Protein AF-G3C6K4-F1 (afdb_monomer)

Radius of gyration: 15.8 Å; Cα contacts (8 Å, |Δi|>4): 71; chains: 1; bounding box: 34×26×40 Å

Sequence (96 aa):
FLVWCNEEDHLRIISMQMGGDLGQVFRRLASAVSDIEKRVPFSHHDRLGFLTFCPTNLGTTVRASVHIKLPKLAANREKLEEVASKYSLQVRGTRG

Secondary structure (DSSP, 8-state):
-EEEESSSSSEEEE---SSS-HHHHHHHHHHHHHHHHTTSPPPEETTTEE--SSGGG-BT----------HHHHTSHHHHHHHHHHTT-----TT-

Organism: NCBI:txid941199

Solvent-accessible surface area (backbone atoms only — not comparable to full-atom values): 6226 Å² total; per-residue (Å²): 111,52,71,49,71,68,69,86,39,70,66,49,84,43,54,70,74,89,80,83,63,57,68,63,34,48,52,56,37,54,54,50,51,60,6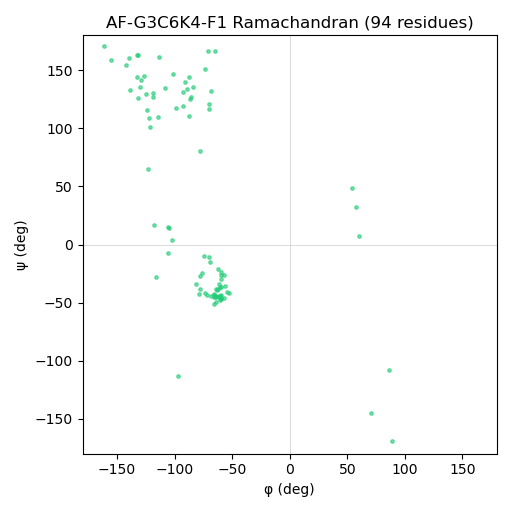3,44,52,78,77,45,89,76,62,68,41,97,90,48,33,37,69,52,74,52,81,91,41,40,36,82,59,76,80,89,83,81,95,77,90,51,74,80,52,56,74,40,60,66,58,38,47,56,58,32,48,78,71,79,43,84,88,74,59,101,85,103

Structure (mmCIF, N/CA/C/O backbone):
data_AF-G3C6K4-F1
#
_entry.id   AF-G3C6K4-F1
#
loop_
_atom_site.group_PDB
_atom_site.id
_atom_site.type_symbol
_atom_site.label_atom_id
_atom_site.label_alt_id
_atom_site.label_comp_id
_atom_site.label_asym_id
_atom_site.label_entity_id
_atom_site.label_seq_id
_atom_site.pdbx_PDB_ins_code
_atom_site.Cartn_x
_atom_site.Cartn_y
_atom_site.Cartn_z
_atom_site.occupancy
_atom_site.B_iso_or_equiv
_atom_site.auth_seq_id
_atom_site.auth_comp_id
_atom_site.auth_asym_id
_atom_site.auth_atom_id
_atom_site.pdbx_PDB_model_num
ATOM 1 N N . PHE A 1 1 ? -6.627 -12.630 -0.018 1.00 94.75 1 PHE A N 1
ATOM 2 C CA . PHE A 1 1 ? -6.689 -11.842 1.228 1.00 94.75 1 PHE A CA 1
ATOM 3 C C . PHE A 1 1 ? -5.908 -12.612 2.269 1.00 94.75 1 PHE A C 1
ATOM 5 O O . PHE A 1 1 ? -6.081 -13.823 2.321 1.00 94.75 1 PHE A O 1
ATOM 12 N N . LEU A 1 2 ? -5.008 -11.954 2.992 1.00 97.62 2 LEU A N 1
ATOM 13 C CA . LEU A 1 2 ? -4.110 -12.589 3.953 1.00 97.62 2 LEU A CA 1
ATOM 14 C C . LEU A 1 2 ? -3.947 -11.674 5.166 1.00 97.62 2 LEU A C 1
ATOM 16 O 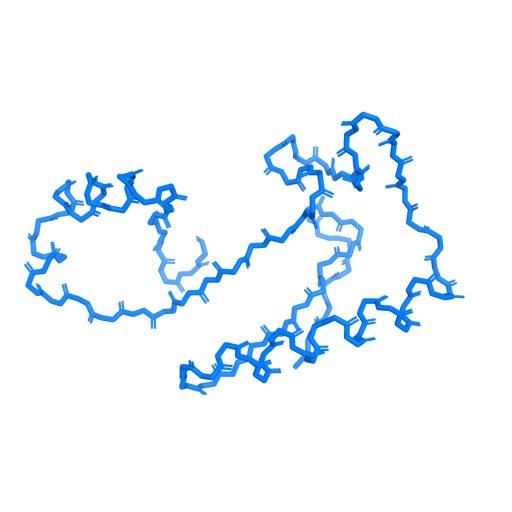O . LEU A 1 2 ? -4.070 -10.456 5.037 1.00 97.62 2 LEU A O 1
ATOM 20 N N . VAL A 1 3 ? -3.634 -12.262 6.315 1.00 97.94 3 VAL A N 1
ATOM 21 C CA . VAL A 1 3 ? -3.237 -11.528 7.516 1.00 97.94 3 VAL A CA 1
ATOM 22 C C . VAL A 1 3 ? -1.984 -12.192 8.069 1.00 97.94 3 VAL A C 1
ATOM 24 O O . VAL A 1 3 ? -1.981 -13.405 8.268 1.00 97.94 3 VAL A O 1
ATOM 27 N N . TRP A 1 4 ? -0.916 -11.425 8.273 1.00 98.19 4 TRP A N 1
ATOM 28 C CA . TRP A 1 4 ? 0.220 -11.877 9.080 1.00 98.19 4 TRP A CA 1
ATOM 29 C C . TRP A 1 4 ? -0.003 -11.457 10.524 1.00 98.19 4 TRP A C 1
ATOM 31 O O . TRP A 1 4 ? -0.465 -10.341 10.766 1.00 98.19 4 TRP A O 1
ATOM 41 N N . CYS A 1 5 ? 0.332 -12.340 11.459 1.00 98.00 5 CYS A N 1
ATOM 42 C CA . CYS A 1 5 ? 0.164 -12.113 12.888 1.00 98.00 5 CYS A CA 1
ATOM 43 C C . CYS A 1 5 ? 1.529 -12.156 13.573 1.00 98.00 5 CYS A C 1
ATOM 45 O O . CYS A 1 5 ? 2.258 -13.129 13.385 1.00 98.00 5 CYS A O 1
ATOM 47 N N . ASN A 1 6 ? 1.825 -11.148 14.397 1.00 97.75 6 ASN A N 1
ATOM 48 C CA . ASN A 1 6 ? 3.044 -11.051 15.210 1.00 97.75 6 ASN A CA 1
ATOM 49 C C . ASN A 1 6 ? 4.349 -11.200 14.407 1.00 97.75 6 ASN A C 1
ATOM 51 O O . ASN A 1 6 ? 5.227 -11.978 14.776 1.00 97.75 6 ASN A O 1
ATOM 55 N N . GLU A 1 7 ? 4.454 -10.466 13.299 1.00 96.88 7 GLU A N 1
ATOM 56 C CA . GLU A 1 7 ? 5.711 -10.323 12.556 1.00 96.88 7 GLU A CA 1
ATOM 57 C C . GLU A 1 7 ? 6.395 -9.013 12.992 1.00 96.88 7 GLU A C 1
ATOM 59 O O . GLU A 1 7 ? 6.783 -8.909 14.151 1.00 96.88 7 GLU A O 1
ATOM 64 N N . GLU A 1 8 ? 6.517 -7.997 12.136 1.00 97.38 8 GLU A N 1
ATOM 65 C CA . GLU A 1 8 ? 7.024 -6.672 12.525 1.00 97.38 8 GLU A CA 1
ATOM 66 C C . GLU A 1 8 ? 5.983 -5.891 13.342 1.00 97.38 8 GLU A C 1
ATOM 68 O O . GLU A 1 8 ? 6.307 -5.244 14.334 1.00 97.38 8 GLU A O 1
ATOM 73 N N . ASP A 1 9 ? 4.720 -5.974 12.922 1.00 98.25 9 ASP A N 1
ATOM 74 C CA . ASP A 1 9 ? 3.561 -5.396 13.596 1.00 98.25 9 ASP A CA 1
ATOM 75 C C . ASP A 1 9 ? 2.646 -6.524 14.102 1.00 98.25 9 ASP A C 1
ATOM 77 O O . ASP A 1 9 ? 2.691 -7.658 13.608 1.00 98.25 9 ASP A O 1
ATOM 81 N N . HIS A 1 10 ? 1.760 -6.214 15.055 1.00 98.25 10 HIS A N 1
ATOM 82 C CA . HIS A 1 10 ? 0.794 -7.193 15.574 1.00 98.25 10 HIS A CA 1
ATOM 83 C C . HIS A 1 10 ? -0.044 -7.824 14.452 1.00 98.25 10 HIS A C 1
ATOM 85 O O . HIS A 1 10 ? -0.275 -9.034 14.460 1.00 98.25 10 HIS A O 1
ATOM 91 N N . LEU A 1 11 ? -0.474 -7.013 13.477 1.00 98.12 11 LEU A N 1
ATOM 92 C CA . LEU A 1 11 ? -1.226 -7.455 12.307 1.00 98.12 11 LEU A CA 1
ATOM 93 C C . LEU A 1 11 ? -0.745 -6.735 11.044 1.00 98.12 11 LEU A C 1
ATOM 95 O O . LEU A 1 11 ? -0.689 -5.507 11.008 1.00 98.12 11 LEU A O 1
ATOM 99 N N . ARG A 1 12 ? -0.514 -7.490 9.964 1.00 98.31 12 ARG A N 1
ATOM 100 C CA . ARG A 1 12 ? -0.462 -6.943 8.597 1.00 98.31 12 ARG A CA 1
ATOM 101 C C . ARG A 1 12 ? -1.618 -7.487 7.773 1.00 98.31 12 ARG A C 1
ATOM 103 O O . ARG A 1 12 ? -1.628 -8.662 7.417 1.00 98.31 12 ARG A O 1
ATOM 110 N N . ILE A 1 13 ? -2.581 -6.624 7.455 1.00 98.25 13 ILE A N 1
ATOM 111 C CA . ILE A 1 13 ? -3.782 -6.972 6.684 1.00 98.25 13 ILE A CA 1
ATOM 112 C C . ILE A 1 13 ? -3.515 -6.703 5.201 1.00 98.25 13 ILE A C 1
ATOM 114 O O . ILE A 1 13 ? -3.234 -5.575 4.804 1.00 98.25 13 ILE A O 1
ATOM 118 N N . ILE A 1 14 ? -3.587 -7.744 4.368 1.00 98.62 14 ILE A N 1
ATOM 119 C CA . ILE A 1 14 ? -3.108 -7.703 2.984 1.00 98.62 14 ILE A CA 1
ATOM 120 C C . ILE A 1 14 ? -4.215 -8.109 2.003 1.00 98.62 14 ILE A C 1
ATOM 122 O O . ILE A 1 14 ? -4.829 -9.180 2.080 1.00 98.62 14 ILE A O 1
ATOM 126 N N . SER A 1 15 ? -4.411 -7.269 0.988 1.00 98.50 15 SER A N 1
ATOM 127 C CA . SER A 1 15 ? -5.232 -7.555 -0.187 1.00 98.50 15 SER A CA 1
ATOM 128 C C . SER A 1 15 ? -4.353 -7.500 -1.431 1.00 98.50 15 SER A C 1
ATOM 130 O O . SER A 1 15 ? -3.670 -6.510 -1.662 1.00 98.50 15 SER A O 1
ATOM 132 N N . MET A 1 16 ? -4.369 -8.558 -2.239 1.00 98.00 16 MET A N 1
ATOM 133 C CA . MET A 1 16 ? -3.583 -8.650 -3.472 1.00 98.00 16 MET A CA 1
ATOM 134 C C . MET A 1 16 ? -4.231 -9.625 -4.454 1.00 98.00 16 MET A C 1
ATOM 136 O O . MET A 1 16 ? -5.016 -10.485 -4.043 1.00 98.00 16 MET A O 1
ATOM 140 N N . GLN A 1 17 ? -3.903 -9.482 -5.735 1.00 97.81 17 GLN A N 1
ATOM 141 C CA . GLN A 1 17 ? -4.329 -10.363 -6.823 1.00 97.81 17 GLN A CA 1
ATOM 142 C C . GLN A 1 17 ? -3.427 -10.181 -8.049 1.00 97.81 17 GLN A C 1
ATOM 144 O O . GLN A 1 17 ? -2.631 -9.245 -8.101 1.00 97.81 17 GLN A O 1
ATOM 149 N N . MET A 1 18 ? -3.589 -11.054 -9.045 1.00 97.69 18 MET A N 1
ATOM 150 C CA . MET A 1 18 ? -3.005 -10.857 -10.373 1.00 97.69 18 MET A CA 1
ATOM 151 C C . MET A 1 18 ? -3.759 -9.768 -11.151 1.00 97.69 18 MET A C 1
ATOM 153 O O . MET A 1 18 ? -4.963 -9.585 -10.969 1.00 97.69 18 MET A O 1
ATOM 157 N N . GLY A 1 19 ? -3.059 -9.077 -12.053 1.00 97.31 19 GLY A N 1
ATOM 158 C CA . GLY A 1 19 ? -3.612 -7.960 -12.826 1.00 97.31 19 GLY A CA 1
ATOM 159 C C . GLY A 1 19 ? -3.463 -6.605 -12.125 1.00 97.31 19 GLY A C 1
ATOM 160 O O . GLY A 1 19 ? -2.728 -6.479 -11.150 1.00 97.31 19 GLY A O 1
ATOM 161 N N . GLY A 1 20 ? -4.131 -5.579 -12.662 1.00 97.38 20 GLY A N 1
ATOM 162 C CA . GLY A 1 20 ? -3.965 -4.175 -12.254 1.00 97.38 20 GLY A CA 1
ATOM 163 C C . GLY A 1 20 ? -5.215 -3.502 -11.678 1.00 97.38 20 GLY A C 1
ATOM 164 O O . GLY A 1 20 ? -5.267 -2.276 -11.642 1.00 97.38 20 GLY A O 1
ATOM 165 N N . ASP A 1 21 ? -6.231 -4.262 -11.258 1.00 98.06 21 ASP A N 1
ATOM 166 C CA . ASP A 1 21 ? -7.463 -3.693 -10.688 1.00 98.06 21 ASP A CA 1
ATOM 167 C C . ASP A 1 21 ? -7.255 -3.247 -9.230 1.00 98.06 21 ASP A C 1
ATOM 169 O O . ASP A 1 21 ? -7.608 -3.937 -8.267 1.00 98.06 21 ASP A O 1
ATOM 173 N N . LEU A 1 22 ? -6.664 -2.062 -9.068 1.00 97.69 22 LEU A N 1
ATOM 174 C CA . LEU A 1 22 ? -6.444 -1.441 -7.762 1.00 97.69 22 LEU A CA 1
ATOM 175 C C . LEU A 1 22 ? -7.762 -1.170 -7.022 1.00 97.69 22 LEU A C 1
ATOM 177 O O . LEU A 1 22 ? -7.813 -1.291 -5.799 1.00 97.69 22 LEU A O 1
ATOM 181 N N . GLY A 1 23 ? -8.835 -0.842 -7.746 1.00 98.12 23 GLY A N 1
ATOM 182 C CA . GLY A 1 23 ? -10.134 -0.538 -7.151 1.00 98.12 23 GLY A CA 1
ATOM 183 C C . GLY A 1 23 ? -10.718 -1.743 -6.419 1.00 98.12 23 GLY A C 1
ATOM 184 O O . GLY A 1 23 ? -11.177 -1.618 -5.283 1.00 98.12 23 GLY A O 1
ATOM 185 N N . GLN A 1 24 ? -10.667 -2.927 -7.033 1.00 98.25 24 GLN A N 1
ATOM 186 C CA . GLN A 1 24 ? -11.107 -4.165 -6.391 1.00 98.25 24 GLN A CA 1
ATOM 187 C C . GLN A 1 24 ? -10.217 -4.537 -5.198 1.00 98.25 24 GLN A C 1
ATOM 189 O O . GLN A 1 24 ? -10.735 -4.898 -4.136 1.00 98.25 24 GLN A O 1
ATOM 194 N N . VAL A 1 25 ? -8.893 -4.424 -5.346 1.00 98.50 25 VAL A N 1
ATOM 195 C CA . VAL A 1 25 ? -7.935 -4.724 -4.270 1.00 98.50 25 VAL A CA 1
ATOM 196 C C . VAL A 1 25 ? -8.179 -3.837 -3.052 1.00 98.50 25 VAL A C 1
ATOM 198 O O . VAL A 1 25 ? -8.255 -4.356 -1.934 1.00 98.50 25 VAL A O 1
ATOM 201 N N . PHE A 1 26 ? -8.340 -2.531 -3.272 1.00 98.25 26 PHE A N 1
ATOM 202 C CA . PHE A 1 26 ? -8.542 -1.548 -2.216 1.00 98.25 26 PHE A CA 1
ATOM 203 C C . PHE A 1 26 ? -9.898 -1.710 -1.527 1.00 98.25 26 PHE A C 1
ATOM 205 O O . PHE A 1 26 ? -9.943 -1.740 -0.302 1.00 98.25 26 PHE A O 1
ATOM 212 N N . ARG A 1 27 ? -10.993 -1.920 -2.278 1.00 98.50 27 ARG A N 1
ATOM 213 C CA . ARG A 1 27 ? -12.316 -2.189 -1.680 1.00 98.50 27 ARG A CA 1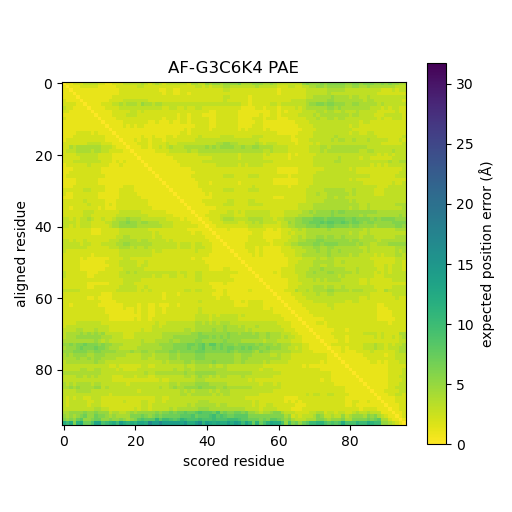
ATOM 214 C C . ARG A 1 27 ? -12.282 -3.401 -0.751 1.00 98.50 27 ARG A C 1
ATOM 216 O O . ARG A 1 27 ? -12.759 -3.320 0.374 1.00 98.50 27 ARG A O 1
ATOM 223 N N . ARG A 1 28 ? -11.653 -4.500 -1.186 1.00 98.56 28 ARG A N 1
ATOM 224 C CA . ARG A 1 28 ? -11.493 -5.705 -0.358 1.00 98.56 28 ARG A CA 1
ATOM 225 C C . ARG A 1 28 ? -10.666 -5.442 0.905 1.00 98.56 28 ARG A C 1
ATOM 227 O O . ARG A 1 28 ? -10.989 -5.998 1.948 1.00 98.56 28 ARG A O 1
ATOM 234 N N . LEU A 1 29 ? -9.621 -4.612 0.819 1.00 98.50 29 LEU A N 1
ATOM 235 C CA . LEU A 1 29 ? -8.819 -4.220 1.983 1.00 98.50 29 LEU A CA 1
ATOM 236 C C . LEU A 1 29 ? -9.643 -3.384 2.970 1.00 98.50 29 LEU A C 1
ATOM 238 O O . LEU A 1 29 ? -9.700 -3.725 4.145 1.00 98.50 29 LEU A O 1
ATOM 242 N N . ALA A 1 30 ? -10.307 -2.334 2.484 1.00 98.06 30 ALA A N 1
ATOM 243 C CA . ALA A 1 30 ? -11.090 -1.419 3.308 1.00 98.06 30 ALA A CA 1
ATOM 244 C C . ALA A 1 30 ? -12.230 -2.139 4.046 1.00 98.06 30 ALA A C 1
ATOM 246 O O . ALA A 1 30 ? -12.400 -1.947 5.248 1.00 98.06 30 ALA A O 1
ATOM 247 N N . SER A 1 31 ? -12.964 -3.024 3.356 1.00 98.31 31 SER A N 1
ATOM 248 C CA . SER A 1 31 ? -14.001 -3.847 3.989 1.00 98.31 31 SER A CA 1
ATOM 249 C C . SER A 1 31 ? -13.425 -4.744 5.086 1.00 98.31 31 SER A C 1
ATOM 251 O O . SER A 1 31 ? -13.969 -4.792 6.184 1.00 98.31 31 SER A O 1
ATOM 253 N N . ALA A 1 32 ? -12.297 -5.410 4.823 1.00 97.81 32 ALA A N 1
ATOM 254 C CA . ALA A 1 32 ? -11.684 -6.301 5.801 1.00 97.81 32 ALA A CA 1
ATOM 255 C C . ALA A 1 32 ? -11.170 -5.559 7.045 1.00 97.81 32 ALA A C 1
ATOM 257 O O . ALA A 1 32 ? -11.391 -6.028 8.157 1.00 97.81 32 ALA A O 1
ATOM 258 N N . VAL A 1 33 ? -10.520 -4.402 6.873 1.00 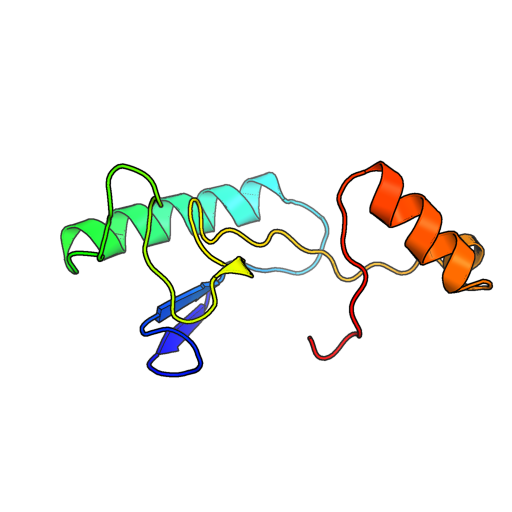97.69 33 VAL A N 1
ATOM 259 C CA . VAL A 1 33 ? -10.056 -3.570 7.997 1.00 97.69 33 VAL A CA 1
ATOM 260 C C . VAL A 1 33 ? -11.242 -3.118 8.849 1.00 97.69 33 VAL A C 1
ATOM 262 O O . VAL A 1 33 ? -11.222 -3.336 10.057 1.00 97.69 33 VAL A O 1
ATOM 265 N N . SER A 1 34 ? -12.308 -2.600 8.224 1.00 97.12 34 SER A N 1
ATOM 266 C CA . SER A 1 34 ? -13.515 -2.160 8.938 1.00 97.12 34 SER A CA 1
ATOM 267 C C . SER A 1 34 ? -14.179 -3.291 9.733 1.00 97.12 34 SER A C 1
ATOM 269 O O . SER A 1 34 ? -14.684 -3.071 10.831 1.00 97.12 34 SER A O 1
ATOM 271 N N . ASP A 1 35 ? -14.172 -4.521 9.214 1.00 97.81 35 ASP A N 1
ATOM 272 C CA . ASP A 1 35 ? -14.758 -5.670 9.909 1.00 97.81 35 ASP A CA 1
ATOM 273 C C . ASP A 1 35 ? -13.881 -6.235 11.035 1.00 97.81 35 ASP A C 1
ATOM 275 O O . ASP A 1 35 ? -14.409 -6.833 11.980 1.00 97.81 35 ASP A O 1
ATOM 279 N N . ILE A 1 36 ? -12.559 -6.069 10.953 1.00 97.25 36 ILE A N 1
ATOM 280 C CA . ILE A 1 36 ? -11.625 -6.478 12.011 1.00 97.25 36 ILE A CA 1
ATOM 281 C C . ILE A 1 36 ? -11.627 -5.451 13.146 1.00 97.25 36 ILE A C 1
ATOM 283 O O . ILE A 1 36 ? -11.700 -5.842 14.309 1.00 97.25 36 ILE A O 1
ATOM 287 N N . GLU A 1 37 ? -11.629 -4.158 12.822 1.00 96.31 37 GLU A N 1
ATOM 288 C CA . GLU A 1 37 ? -11.618 -3.055 13.794 1.00 96.31 37 GLU A CA 1
ATOM 289 C C . GLU A 1 37 ? -12.841 -3.078 14.730 1.00 96.31 37 GLU A C 1
ATOM 291 O O . GLU A 1 37 ? -12.742 -2.739 15.905 1.00 96.31 37 GLU A O 1
ATOM 296 N N . LYS A 1 38 ? -13.988 -3.596 14.263 1.00 97.44 38 LYS A N 1
ATOM 297 C CA . LYS A 1 38 ? -15.180 -3.835 15.106 1.00 97.44 38 LYS A CA 1
ATOM 298 C C . LYS A 1 38 ? -14.950 -4.844 16.239 1.00 97.44 38 LYS A C 1
ATOM 300 O O . LYS A 1 38 ? -15.757 -4.908 17.162 1.00 97.44 38 LYS A O 1
ATOM 305 N N . ARG A 1 39 ? -13.928 -5.697 16.132 1.00 97.00 39 ARG A N 1
ATOM 306 C CA . ARG A 1 39 ? -13.659 -6.814 17.057 1.00 97.00 39 ARG A CA 1
ATOM 307 C C . ARG A 1 39 ? -12.347 -6.653 17.813 1.00 97.00 39 ARG A C 1
ATOM 309 O O . ARG A 1 39 ? -12.216 -7.193 18.907 1.00 97.00 39 ARG A O 1
ATOM 316 N N . VAL A 1 40 ? -11.380 -5.956 17.222 1.00 95.94 40 VAL A N 1
ATOM 317 C CA . VAL A 1 40 ? -10.043 -5.759 17.778 1.00 95.94 40 VAL A CA 1
ATOM 318 C C . VAL A 1 40 ? -9.774 -4.258 17.867 1.00 95.94 40 VAL A C 1
ATOM 320 O O . VAL A 1 40 ? -9.697 -3.609 16.825 1.00 95.94 40 VAL A O 1
ATOM 323 N N . PRO A 1 41 ? -9.612 -3.694 19.077 1.00 95.88 41 PRO A N 1
ATOM 324 C CA . PRO A 1 41 ? -9.277 -2.286 19.223 1.00 95.88 41 PRO A CA 1
ATOM 325 C C . PRO A 1 41 ? -7.835 -2.046 18.762 1.00 95.88 41 PRO A C 1
ATOM 327 O O . PRO A 1 41 ? -6.895 -2.630 19.304 1.00 95.88 41 PRO A O 1
ATOM 330 N N . PHE A 1 42 ? -7.652 -1.188 17.760 1.00 97.94 42 PHE A N 1
ATOM 331 C CA . PHE A 1 42 ? -6.327 -0.790 17.288 1.00 97.94 42 PHE A CA 1
ATOM 332 C C . PHE A 1 42 ? -5.785 0.409 18.065 1.00 97.94 42 PHE A C 1
ATOM 334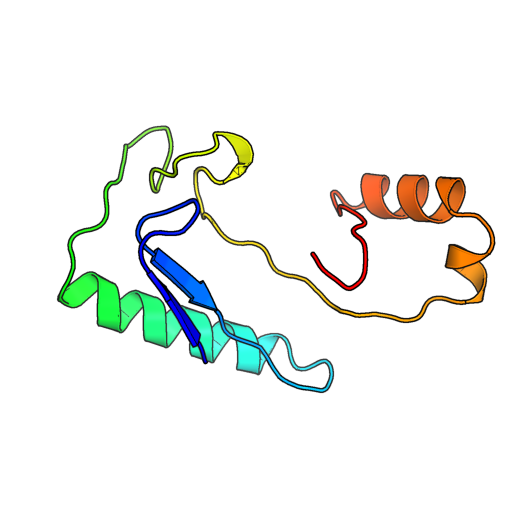 O O . PHE A 1 42 ? -6.518 1.330 18.420 1.00 97.94 42 PHE A O 1
ATOM 341 N N . SER A 1 43 ? -4.473 0.409 18.298 1.00 98.19 43 SER A N 1
ATOM 342 C CA . SER A 1 43 ? -3.779 1.525 18.937 1.00 98.19 43 SER A CA 1
ATOM 343 C C . SER A 1 43 ? -3.729 2.727 17.995 1.00 98.19 43 SER A C 1
ATOM 345 O O . SER A 1 43 ? -3.085 2.671 16.946 1.00 98.19 43 SER A O 1
ATOM 347 N N . HIS A 1 44 ? -4.374 3.824 18.389 1.00 98.31 44 HIS A N 1
ATOM 348 C CA . HIS A 1 44 ? -4.408 5.079 17.642 1.00 98.31 44 HIS A CA 1
ATOM 349 C C . HIS A 1 44 ? -3.961 6.245 18.528 1.00 98.31 44 HIS A C 1
ATOM 351 O O . HIS A 1 44 ? -4.248 6.280 19.722 1.00 98.31 44 HIS A O 1
ATOM 357 N N . HIS A 1 45 ? -3.268 7.212 17.934 1.00 98.44 45 HIS A N 1
ATOM 358 C CA . HIS A 1 45 ? -2.819 8.432 18.590 1.00 98.44 45 HIS A CA 1
ATOM 359 C C . HIS A 1 45 ? -3.210 9.655 17.758 1.00 98.44 45 HIS A C 1
ATOM 361 O O . HIS A 1 45 ? -2.946 9.690 16.559 1.00 98.44 45 HIS A O 1
ATOM 367 N N . ASP A 1 46 ? -3.736 10.704 18.394 1.00 98.00 46 ASP A N 1
ATOM 368 C CA . ASP A 1 46 ? -4.313 11.878 17.715 1.00 98.00 46 ASP A CA 1
ATOM 369 C C . ASP A 1 46 ? -3.383 12.518 16.676 1.00 98.00 46 ASP A C 1
ATOM 371 O O . ASP A 1 46 ? -3.803 12.860 15.574 1.00 98.00 46 ASP A O 1
ATOM 375 N N . ARG A 1 47 ? -2.089 12.643 16.999 1.00 97.94 47 ARG A N 1
ATOM 376 C CA . ARG A 1 47 ? -1.079 13.182 16.070 1.00 97.94 47 ARG A CA 1
ATOM 377 C C . ARG A 1 47 ? -0.546 12.165 15.055 1.00 97.94 47 ARG A C 1
ATOM 379 O O . ARG A 1 47 ? -0.136 12.564 13.970 1.00 97.94 47 ARG A O 1
ATOM 386 N N . LEU A 1 48 ? -0.429 10.893 15.438 1.00 98.00 48 LEU A N 1
ATOM 387 C CA . LEU A 1 48 ? 0.375 9.907 14.698 1.00 98.00 48 LEU A CA 1
ATOM 388 C C . LEU A 1 48 ? -0.480 8.917 13.905 1.00 98.00 48 LEU A C 1
ATOM 390 O O . LEU A 1 48 ? 0.074 8.146 13.130 1.00 98.00 48 LEU A O 1
ATOM 394 N N . GLY A 1 49 ? -1.801 8.939 14.071 1.00 98.44 49 GLY A N 1
ATOM 395 C CA . GLY A 1 49 ? -2.694 7.954 13.481 1.00 98.44 49 GLY A CA 1
ATOM 396 C C . GLY A 1 49 ? -2.554 6.586 14.146 1.00 98.44 49 GLY A C 1
ATOM 397 O O . GLY A 1 49 ? -2.300 6.491 15.351 1.00 98.44 49 GLY A O 1
ATOM 398 N N . PHE A 1 50 ? -2.702 5.522 13.358 1.00 98.44 50 PHE A N 1
ATOM 399 C CA . PHE A 1 50 ? -2.484 4.160 13.836 1.00 98.44 50 PHE A CA 1
ATOM 400 C C . PHE A 1 50 ? -1.005 3.925 14.145 1.00 98.44 50 PHE A C 1
ATOM 402 O O . PHE A 1 50 ? -0.118 4.260 13.354 1.00 98.44 50 PHE A O 1
ATOM 409 N N . LEU A 1 51 ? -0.753 3.360 15.322 1.00 98.50 51 LEU A N 1
ATOM 410 C CA . LEU A 1 51 ? 0.592 3.113 15.818 1.00 98.50 51 LEU A CA 1
ATOM 411 C C . LEU A 1 51 ? 1.138 1.792 15.273 1.00 98.50 51 LEU A C 1
ATOM 413 O O . LEU A 1 51 ? 0.459 0.767 15.287 1.00 98.50 51 LEU A O 1
ATOM 417 N N . THR A 1 52 ? 2.395 1.833 14.844 1.00 98.56 52 THR A N 1
ATOM 418 C CA . THR A 1 52 ? 3.154 0.708 14.289 1.00 98.56 52 THR A CA 1
ATOM 419 C C . THR A 1 52 ? 4.530 0.640 14.938 1.00 98.56 52 THR A C 1
ATOM 421 O O . THR A 1 52 ? 4.993 1.619 15.526 1.00 98.56 52 THR A O 1
ATOM 424 N N . PHE A 1 53 ? 5.208 -0.498 14.807 1.00 98.31 53 PHE A N 1
ATOM 425 C CA . PHE A 1 53 ? 6.547 -0.699 15.358 1.00 98.31 53 PHE A CA 1
ATOM 426 C C . PHE A 1 53 ? 7.587 0.232 14.716 1.00 98.31 53 PHE A C 1
ATOM 428 O O . PHE A 1 53 ? 8.332 0.923 15.412 1.00 98.31 53 PHE A O 1
ATOM 435 N N . CYS A 1 54 ? 7.618 0.296 13.382 1.00 97.31 54 CYS A N 1
ATOM 436 C CA . CYS A 1 54 ? 8.512 1.190 12.651 1.00 97.31 54 CYS A CA 1
ATOM 437 C C . CYS A 1 54 ? 7.861 2.569 12.419 1.00 97.31 54 CYS A C 1
ATOM 439 O O . CYS A 1 54 ? 6.734 2.621 11.913 1.00 97.31 54 CYS A O 1
ATOM 441 N N . PRO A 1 55 ? 8.564 3.696 12.669 1.00 97.81 55 PRO A N 1
ATOM 442 C CA . PRO A 1 55 ? 8.039 5.044 12.421 1.00 97.81 55 PRO A CA 1
ATOM 443 C C . PRO A 1 55 ? 7.607 5.300 10.972 1.00 97.81 55 PRO A C 1
ATOM 445 O O . PRO A 1 55 ? 6.740 6.131 10.720 1.00 97.81 55 PRO A O 1
ATOM 448 N N . THR A 1 56 ? 8.198 4.582 10.011 1.00 96.69 56 THR A N 1
ATOM 449 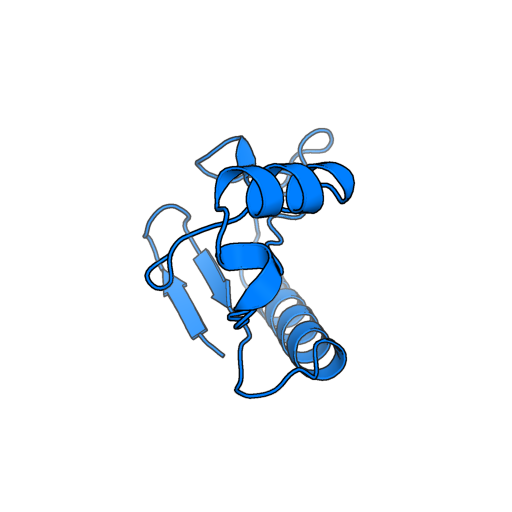C CA . THR A 1 56 ? 7.877 4.729 8.580 1.00 96.69 56 THR A CA 1
ATOM 450 C C . THR A 1 56 ? 6.482 4.220 8.209 1.00 96.69 56 THR A C 1
ATOM 452 O O . THR A 1 56 ? 5.985 4.565 7.141 1.00 96.69 56 THR A O 1
ATOM 455 N N . ASN A 1 57 ? 5.847 3.438 9.087 1.00 98.00 57 ASN A N 1
ATOM 456 C CA . ASN A 1 57 ? 4.525 2.857 8.869 1.00 98.00 57 ASN A CA 1
ATOM 457 C C . ASN A 1 57 ? 3.403 3.599 9.621 1.00 98.00 57 ASN A C 1
ATOM 459 O O . ASN A 1 57 ? 2.259 3.165 9.543 1.00 98.00 57 ASN A O 1
ATOM 463 N N . LEU A 1 58 ? 3.689 4.704 10.321 1.00 98.25 58 LEU A N 1
ATOM 464 C CA . LEU A 1 58 ? 2.680 5.457 11.078 1.00 98.25 58 LEU A CA 1
ATOM 465 C C . LEU A 1 58 ? 1.601 6.092 10.182 1.00 98.25 58 LEU A C 1
ATOM 467 O O . LEU A 1 58 ? 1.742 6.234 8.963 1.00 98.25 58 LEU A O 1
ATOM 471 N N . GLY A 1 59 ? 0.513 6.538 10.805 1.00 98.19 59 GLY A N 1
ATOM 472 C CA . GLY A 1 59 ? -0.557 7.271 10.141 1.00 98.19 59 GLY A CA 1
ATOM 473 C C . GLY A 1 59 ? -1.578 6.325 9.533 1.00 98.19 59 GLY A C 1
ATOM 474 O O . GLY A 1 59 ? -2.368 5.710 10.244 1.00 98.19 59 GLY A O 1
ATOM 475 N N . THR A 1 60 ? -1.577 6.229 8.202 1.00 97.75 60 THR A N 1
ATOM 476 C CA . THR A 1 60 ? -2.502 5.340 7.484 1.00 97.75 60 THR A CA 1
ATOM 477 C C . THR A 1 60 ? -2.082 3.879 7.566 1.00 97.75 60 THR A C 1
ATOM 479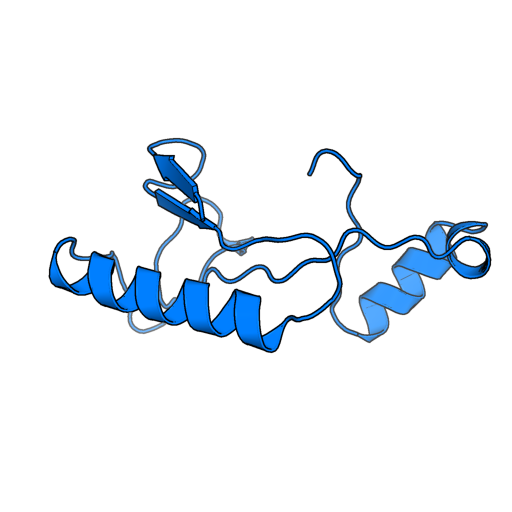 O O . THR A 1 60 ? -2.927 3.006 7.394 1.00 97.75 60 THR A O 1
ATOM 482 N N . THR A 1 61 ? -0.791 3.598 7.785 1.00 97.88 61 THR A N 1
ATOM 483 C CA . THR A 1 61 ? -0.184 2.253 7.695 1.00 97.88 61 THR A CA 1
ATOM 484 C C . THR A 1 61 ? -0.302 1.592 6.313 1.00 97.88 61 THR A C 1
ATOM 486 O O . THR A 1 61 ? 0.061 0.430 6.124 1.00 97.88 61 THR A O 1
ATOM 489 N N . VAL A 1 62 ? -0.796 2.327 5.308 1.00 97.81 62 VAL A N 1
ATOM 490 C CA . VAL A 1 62 ? -1.080 1.791 3.976 1.00 97.81 62 VAL A CA 1
ATOM 491 C C . VAL A 1 62 ? 0.174 1.819 3.112 1.00 97.81 62 VAL A C 1
ATOM 493 O O . VAL A 1 62 ? 0.759 2.870 2.861 1.00 97.81 62 VAL A O 1
ATOM 496 N N . ARG A 1 63 ? 0.507 0.660 2.537 1.00 98.06 63 ARG A N 1
ATOM 497 C CA . ARG A 1 63 ? 1.461 0.541 1.430 1.00 98.06 63 ARG A CA 1
ATOM 498 C C . ARG A 1 63 ? 0.792 -0.110 0.221 1.00 98.06 63 ARG A C 1
ATOM 500 O O . ARG A 1 63 ? 0.649 -1.329 0.170 1.00 98.06 63 ARG A O 1
ATOM 507 N N . ALA A 1 64 ? 0.412 0.699 -0.766 1.00 97.56 64 ALA A N 1
ATOM 508 C CA . ALA A 1 64 ? -0.062 0.212 -2.060 1.00 97.56 64 ALA A CA 1
ATOM 509 C C . ALA A 1 64 ? 1.129 -0.026 -3.000 1.00 97.56 64 ALA A C 1
ATOM 511 O O . ALA A 1 64 ? 1.945 0.869 -3.211 1.00 97.56 64 ALA A O 1
ATOM 512 N N . SER A 1 65 ? 1.248 -1.230 -3.559 1.00 97.75 65 SER A N 1
ATOM 513 C CA . SER A 1 65 ? 2.365 -1.602 -4.430 1.00 97.75 65 SER A CA 1
ATOM 514 C C . SER A 1 65 ? 1.917 -2.447 -5.619 1.00 97.75 65 SER A C 1
ATOM 516 O O . SER A 1 65 ? 0.844 -3.052 -5.618 1.00 97.75 65 SER A O 1
ATOM 518 N N . VAL A 1 66 ? 2.767 -2.487 -6.646 1.00 97.88 66 VAL A N 1
ATOM 519 C CA . VAL A 1 66 ? 2.607 -3.352 -7.816 1.00 97.88 66 VAL A CA 1
ATOM 520 C C . VAL A 1 66 ? 3.922 -4.055 -8.121 1.00 97.88 66 VAL A C 1
ATOM 522 O O . VAL A 1 66 ? 4.999 -3.472 -7.999 1.00 97.88 66 VAL A O 1
ATOM 525 N N . HIS A 1 67 ? 3.839 -5.303 -8.573 1.00 97.62 67 HIS A N 1
ATOM 526 C CA . HIS A 1 67 ? 4.942 -5.936 -9.287 1.00 97.62 67 HIS A CA 1
ATOM 527 C C . HIS A 1 67 ? 4.802 -5.590 -10.769 1.00 97.62 67 HIS A C 1
ATOM 529 O O . HIS A 1 67 ? 3.870 -6.043 -11.431 1.00 97.62 67 HIS A O 1
ATOM 535 N N . ILE A 1 68 ? 5.714 -4.768 -11.287 1.00 97.06 68 ILE A N 1
ATOM 536 C CA . ILE A 1 68 ? 5.658 -4.249 -12.655 1.00 97.06 68 ILE A CA 1
ATOM 537 C C . ILE A 1 68 ? 6.986 -4.468 -13.382 1.00 97.06 68 ILE A C 1
ATOM 539 O O . ILE A 1 68 ? 8.062 -4.338 -12.802 1.00 97.06 68 ILE A O 1
ATOM 543 N N . LYS A 1 69 ? 6.913 -4.800 -14.675 1.00 96.88 69 LYS A N 1
ATOM 544 C CA . LYS A 1 69 ? 8.078 -4.883 -15.562 1.00 96.88 69 LYS A CA 1
ATOM 545 C C . LYS A 1 69 ? 8.174 -3.601 -16.381 1.00 96.88 69 LYS A C 1
ATOM 547 O O . LYS A 1 69 ? 7.293 -3.321 -17.187 1.00 96.88 69 LYS A O 1
ATOM 552 N N . LEU A 1 70 ? 9.260 -2.853 -16.210 1.00 97.00 70 LEU A N 1
ATOM 553 C CA . LEU A 1 70 ? 9.531 -1.611 -16.941 1.00 97.00 70 LEU A CA 1
ATOM 554 C C . LEU A 1 70 ? 10.883 -1.711 -17.664 1.00 97.00 70 LEU A C 1
ATOM 556 O O . LEU A 1 70 ? 11.799 -0.977 -17.317 1.00 97.00 70 LEU A O 1
ATOM 560 N N . PRO A 1 71 ? 11.056 -2.612 -18.650 1.00 96.94 71 PRO A N 1
ATOM 561 C CA . PRO A 1 71 ? 12.377 -2.995 -19.165 1.00 96.94 71 PRO A CA 1
ATOM 562 C C . PRO A 1 71 ? 13.214 -1.813 -19.677 1.00 96.94 71 PRO A C 1
ATOM 564 O O . PRO A 1 71 ? 14.420 -1.784 -19.471 1.00 96.94 71 PRO A O 1
ATOM 567 N N . LYS A 1 72 ? 12.576 -0.807 -20.290 1.00 97.50 72 LYS A N 1
ATOM 568 C CA . LYS A 1 72 ? 13.265 0.394 -20.791 1.00 97.50 72 LYS A CA 1
ATOM 569 C C . LYS A 1 72 ? 13.733 1.320 -19.668 1.00 97.50 72 LYS A C 1
ATOM 571 O O . LYS A 1 72 ? 14.840 1.838 -19.727 1.00 97.50 72 LYS A O 1
ATOM 576 N N . LEU A 1 73 ? 12.889 1.540 -18.660 1.00 95.31 73 LEU A N 1
ATOM 577 C CA . LEU A 1 73 ? 13.209 2.433 -17.545 1.00 95.31 73 LEU A CA 1
ATOM 578 C C . LEU A 1 73 ? 14.153 1.753 -16.546 1.00 95.31 73 LEU A C 1
ATOM 580 O O . LEU A 1 73 ? 15.082 2.379 -16.060 1.00 95.31 73 LEU A O 1
ATOM 584 N N . ALA A 1 74 ? 13.951 0.459 -16.301 1.00 95.12 74 ALA A N 1
ATOM 585 C CA . ALA A 1 74 ? 14.748 -0.358 -15.394 1.00 95.12 74 ALA A CA 1
ATOM 586 C C . ALA A 1 74 ? 16.131 -0.735 -15.952 1.00 95.12 74 ALA A C 1
ATOM 588 O O . ALA A 1 74 ? 16.958 -1.227 -15.191 1.00 95.12 74 ALA A O 1
ATOM 589 N N . ALA A 1 75 ? 16.405 -0.486 -17.241 1.00 96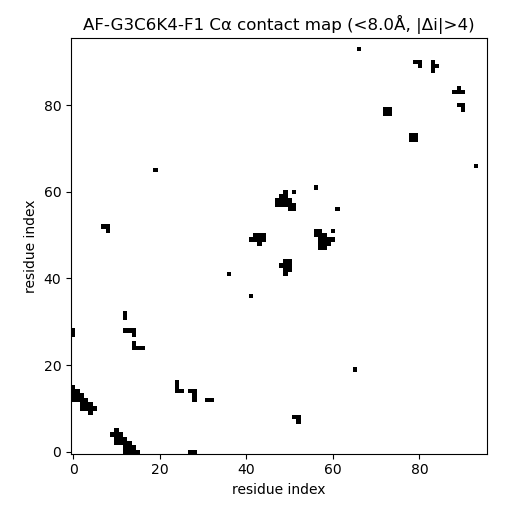.75 75 ALA A N 1
ATOM 590 C CA . ALA A 1 75 ? 17.743 -0.641 -17.817 1.00 96.75 75 ALA A CA 1
ATOM 591 C C . ALA A 1 75 ? 18.786 0.258 -17.124 1.00 96.75 75 ALA A C 1
ATOM 593 O O . ALA A 1 75 ? 19.962 -0.087 -17.087 1.00 96.75 75 ALA A O 1
ATOM 594 N N . ASN A 1 76 ? 18.351 1.383 -16.544 1.00 96.81 76 ASN A N 1
ATOM 595 C CA . ASN A 1 76 ? 19.147 2.189 -15.626 1.00 96.81 76 ASN A CA 1
ATOM 596 C C . ASN A 1 76 ? 18.398 2.306 -14.288 1.00 96.81 76 ASN A C 1
ATOM 598 O O . ASN A 1 76 ? 17.373 2.984 -14.185 1.00 96.81 76 ASN A O 1
ATOM 602 N N . ARG A 1 77 ? 18.921 1.635 -13.256 1.00 94.75 77 ARG A N 1
ATOM 603 C CA . ARG A 1 77 ? 18.289 1.562 -11.934 1.00 94.75 77 ARG A CA 1
ATOM 604 C C . ARG A 1 77 ? 18.185 2.920 -11.245 1.00 94.75 77 ARG A C 1
ATOM 606 O O . ARG A 1 77 ? 17.146 3.173 -10.637 1.00 94.75 77 ARG A O 1
ATOM 613 N N . GLU A 1 78 ? 19.209 3.760 -11.370 1.00 97.12 78 GLU A N 1
ATOM 614 C CA . GLU A 1 78 ? 19.245 5.108 -10.790 1.00 97.12 78 GLU A CA 1
ATOM 615 C C . GLU A 1 78 ? 18.163 5.979 -11.420 1.00 97.12 78 GLU A C 1
ATOM 617 O O . GLU A 1 78 ? 17.391 6.620 -10.717 1.00 97.12 78 GLU A O 1
ATOM 622 N N . LYS A 1 79 ? 18.015 5.915 -12.749 1.00 96.88 79 LYS A N 1
ATOM 623 C CA . LYS A 1 79 ? 1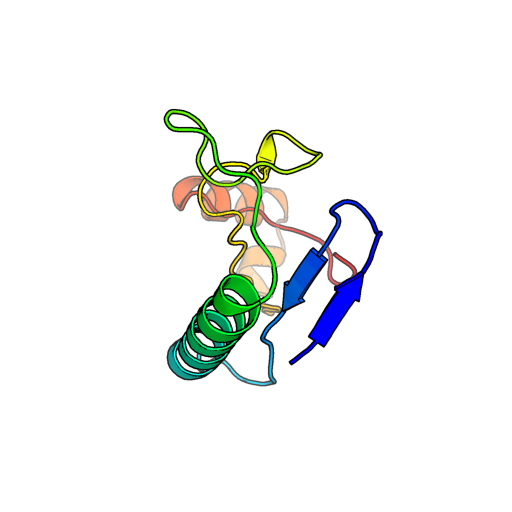6.961 6.644 -13.465 1.00 96.88 79 LYS A CA 1
ATOM 624 C C . LYS A 1 79 ? 15.558 6.176 -13.070 1.00 96.88 79 LYS A C 1
ATOM 626 O O . LYS A 1 79 ? 14.648 6.994 -12.957 1.00 96.88 79 LYS A O 1
ATOM 631 N N . LEU A 1 80 ? 15.361 4.872 -12.861 1.00 97.56 80 LEU A N 1
ATOM 632 C CA . LEU A 1 80 ? 14.097 4.338 -12.344 1.00 97.56 80 LEU A CA 1
ATOM 633 C C . LEU A 1 80 ? 13.784 4.897 -10.948 1.00 97.56 80 LEU A C 1
ATOM 635 O O . LEU A 1 80 ? 12.649 5.289 -10.686 1.00 97.56 80 LEU A O 1
ATOM 639 N N . GLU A 1 81 ? 14.786 4.941 -10.075 1.00 97.31 81 GLU A N 1
ATOM 640 C CA . GLU A 1 81 ? 14.687 5.478 -8.717 1.00 97.31 81 GLU A CA 1
ATOM 641 C C . GLU A 1 81 ? 14.406 6.981 -8.705 1.00 97.31 81 GLU A C 1
ATOM 643 O O . GLU A 1 81 ? 13.507 7.434 -7.999 1.00 97.31 81 GLU A O 1
ATOM 648 N N . GLU A 1 82 ? 15.112 7.744 -9.539 1.00 97.75 82 GLU A N 1
ATOM 649 C CA . GLU A 1 82 ? 14.925 9.184 -9.702 1.00 97.75 82 GLU A CA 1
ATOM 650 C C . GLU A 1 82 ? 13.496 9.501 -10.162 1.00 97.75 82 GLU A C 1
ATOM 652 O O . GLU A 1 82 ? 12.831 10.371 -9.600 1.00 97.75 82 GLU A O 1
ATOM 657 N N . VAL A 1 83 ? 12.991 8.770 -11.162 1.00 97.69 83 VAL A N 1
ATOM 658 C CA . VAL A 1 83 ? 11.620 8.947 -11.655 1.00 97.69 83 VAL A CA 1
ATOM 659 C C . VAL A 1 83 ? 10.600 8.555 -10.588 1.00 97.69 83 VAL A C 1
ATOM 661 O O . VAL A 1 83 ? 9.654 9.305 -10.377 1.00 97.69 83 VAL A O 1
ATOM 664 N N . ALA A 1 84 ? 10.781 7.427 -9.896 1.00 97.75 84 ALA A N 1
ATOM 665 C CA . ALA A 1 84 ? 9.878 7.002 -8.825 1.00 97.75 84 ALA A CA 1
ATOM 666 C C . ALA A 1 84 ? 9.817 8.037 -7.686 1.00 97.75 84 ALA A C 1
ATOM 668 O O . ALA A 1 84 ? 8.727 8.399 -7.239 1.00 97.75 84 ALA A O 1
ATOM 669 N N . SER A 1 85 ? 10.971 8.578 -7.290 1.00 97.12 85 SER A N 1
ATOM 670 C CA . SER A 1 85 ? 11.089 9.581 -6.229 1.00 97.12 85 SER A CA 1
ATOM 671 C C . SER A 1 85 ? 10.309 10.866 -6.540 1.00 97.12 85 SER A C 1
ATOM 673 O O . SER A 1 85 ? 9.637 11.404 -5.660 1.00 97.12 85 SER A O 1
ATOM 675 N N . LYS A 1 86 ? 10.273 11.304 -7.811 1.00 98.00 86 LYS A N 1
ATOM 676 C CA . LYS A 1 86 ? 9.466 12.465 -8.253 1.00 98.00 86 LYS A CA 1
ATOM 677 C C . LYS A 1 86 ? 7.963 12.302 -8.003 1.00 98.00 86 LYS A C 1
ATOM 679 O O . LYS A 1 86 ? 7.265 13.302 -7.892 1.00 98.00 86 LYS A O 1
ATOM 684 N N . TYR A 1 87 ? 7.476 11.066 -7.902 1.00 97.38 87 TYR A N 1
ATOM 685 C CA . TYR A 1 87 ? 6.076 10.743 -7.602 1.00 97.38 87 TYR A CA 1
ATOM 686 C C . TYR A 1 87 ? 5.879 10.225 -6.172 1.00 97.38 87 TYR A C 1
ATOM 688 O O . TYR A 1 87 ? 4.846 9.630 -5.874 1.00 97.38 87 TYR A O 1
ATOM 696 N N . SER A 1 88 ? 6.872 10.410 -5.294 1.00 96.94 88 SER A N 1
ATOM 697 C CA . SER A 1 88 ? 6.858 9.895 -3.919 1.00 96.94 88 SER A CA 1
ATOM 698 C C . SER A 1 88 ? 6.684 8.371 -3.846 1.00 96.94 88 SER A C 1
ATOM 700 O O . SER A 1 88 ? 6.086 7.840 -2.911 1.00 96.94 88 SER A O 1
ATOM 702 N N . LEU A 1 89 ? 7.214 7.653 -4.841 1.00 97.75 89 LEU A N 1
ATOM 703 C CA . LEU A 1 89 ? 7.200 6.195 -4.908 1.00 97.75 89 LEU A CA 1
ATOM 704 C C . LEU A 1 89 ? 8.559 5.621 -4.501 1.00 97.75 89 LEU A C 1
ATOM 706 O O . LEU A 1 89 ? 9.612 6.179 -4.804 1.00 97.75 89 LEU A O 1
ATOM 710 N N . GLN A 1 90 ? 8.530 4.450 -3.868 1.00 97.31 90 GLN A N 1
ATOM 711 C CA . GLN A 1 90 ? 9.721 3.697 -3.481 1.00 97.31 90 GLN A CA 1
ATOM 712 C C . GLN A 1 90 ? 9.875 2.451 -4.359 1.00 97.31 90 GLN A C 1
ATOM 714 O O . GLN A 1 90 ? 8.921 1.695 -4.550 1.00 97.31 90 GLN A O 1
ATOM 719 N N . VAL A 1 91 ? 11.091 2.198 -4.849 1.00 96.94 91 VAL A N 1
ATOM 720 C CA . VAL A 1 91 ? 11.421 0.979 -5.602 1.00 96.94 91 VAL A CA 1
ATOM 721 C C . VAL A 1 91 ? 11.967 -0.083 -4.648 1.00 96.94 91 VAL A C 1
ATOM 723 O O . VAL A 1 91 ? 12.860 0.197 -3.853 1.00 96.94 91 VAL A O 1
ATOM 726 N N . ARG A 1 92 ? 11.444 -1.311 -4.734 1.00 96.50 92 ARG A N 1
ATOM 727 C CA . ARG A 1 92 ? 11.899 -2.471 -3.949 1.00 96.50 92 ARG A CA 1
ATOM 728 C C . ARG A 1 92 ? 12.111 -3.701 -4.830 1.00 96.50 92 ARG A C 1
ATOM 730 O O . ARG A 1 92 ? 11.633 -3.749 -5.964 1.00 96.50 92 ARG A O 1
ATOM 737 N N . GLY A 1 93 ? 12.839 -4.687 -4.307 1.00 94.19 93 GLY A N 1
ATOM 738 C CA . GLY A 1 93 ? 13.038 -5.978 -4.965 1.00 94.19 93 GLY A CA 1
ATOM 739 C C . GLY A 1 93 ? 11.767 -6.836 -4.981 1.00 94.19 93 GLY A C 1
ATOM 740 O O . GLY A 1 93 ? 10.813 -6.593 -4.250 1.00 94.19 93 GLY A O 1
ATOM 741 N N . THR A 1 94 ? 11.758 -7.895 -5.794 1.00 90.44 94 THR A N 1
ATOM 742 C CA . THR A 1 94 ? 10.582 -8.773 -5.976 1.00 90.44 94 THR A CA 1
ATOM 743 C C . THR A 1 94 ? 10.240 -9.642 -4.764 1.00 90.44 94 THR A C 1
ATOM 745 O O . THR A 1 94 ? 9.201 -10.298 -4.765 1.00 90.44 94 THR A O 1
ATOM 748 N N . ARG A 1 95 ? 11.119 -9.701 -3.760 1.00 86.69 95 ARG A N 1
ATOM 749 C CA . ARG A 1 95 ? 10.914 -10.446 -2.508 1.00 86.69 95 ARG A CA 1
ATOM 750 C C . ARG A 1 95 ? 10.585 -9.540 -1.315 1.00 86.69 95 ARG A C 1
ATOM 752 O O . ARG A 1 95 ? 10.572 -10.033 -0.194 1.00 86.69 95 ARG A O 1
ATOM 759 N N . GLY A 1 96 ? 10.239 -8.277 -1.582 1.00 63.69 96 GLY A N 1
ATOM 760 C CA . GLY A 1 96 ? 9.852 -7.300 -0.558 1.00 63.69 96 GLY A CA 1
ATOM 761 C C . GLY A 1 96 ? 10.978 -6.369 -0.158 1.00 63.69 96 GLY A C 1
ATOM 762 O O . GLY A 1 96 ? 12.140 -6.822 -0.153 1.00 63.69 96 GLY A O 1
#

InterPro domains:
  IPR000749 ATP:guanido phosphotransferase [PTHR11547] (1-96)
  IPR014746 Glutamine synthetase/guanido kinase, catalytic domain [SSF55931] (1-96)
  IPR022414 ATP:guanido phosphotransferase, catalytic domain [PF00217] (1-96)
  IPR022414 ATP:guanido phosphotransferase, catalytic domain [PS51510] (1-96)
  IPR022415 ATP:guanido phosphotransferase active site [PS00112] (54-60)

Nearest PDB structures (foldseek):
  4bg4-assembly1_A  TM=1.002E+00  e=1.099E-09  Penaeus vannamei
  4bhl-assembly1_A  TM=9.954E-01  e=1.015E-08  Penaeus vannamei
  5j99-assembly1_A  TM=1.004E+00  e=5.852E-08  Limulus polyphemus
  1rl9-assembly1_A  TM=9.957E-01  e=7.164E-08  Limulus polyphemus
  1sd0-assembly1_A  TM=9.995E-01  e=1.073E-07  Limulus polyphemus

pLDDT: mean 97.01, std 3.76, range [63.69, 98.62]

Foldseek 3Di:
DDWDAPDQWRIDQAFDDPDDPPVVSVVVSVVVVVVVCVPDPFDQDPVFGTDGNDSVCTRPSDDDDDDDDDPVQVVDVVSVQVVCVVVVHDDDDPVD

Mean predicted aligned error: 2.66 Å